Protein AF-A0A5B2Z0Z8-F1 (afdb_monomer_lite)

Radius of gyration: 16.61 Å; chains: 1; bounding box: 58×29×32 Å

Foldseek 3Di:
DDPVVVVVVVVVVVVVVLVVQLVVQLVVQVVLCVVQQWKWFAFPVRDIDIDGPVQWDADPVQCWIWGCPVVDIDTHRSSGTPDMDRDDPPPDPD

pLDDT: mean 82.58, std 13.19, range [42.69, 94.69]

Sequence (94 aa):
MSTQIQIQIKNLKLCSLVLTTSIANYENIKKCLDESGEVMIILDNNESIELHKHNVKFDDASQEIIIDARTETYWIGADKVSYYWIHKEGFSKE

Structure (mmCIF, N/CA/C/O backbone):
data_AF-A0A5B2Z0Z8-F1
#
_entry.id   AF-A0A5B2Z0Z8-F1
#
loop_
_atom_site.group_PDB
_atom_site.id
_atom_site.type_symbol
_atom_site.label_atom_id
_atom_site.label_alt_id
_atom_site.label_comp_id
_atom_site.label_asym_id
_atom_site.label_entity_id
_atom_site.label_seq_id
_atom_site.pdbx_PDB_ins_code
_atom_site.Cartn_x
_atom_site.Cartn_y
_atom_site.Cartn_z
_atom_site.occupancy
_atom_site.B_iso_or_equiv
_atom_site.auth_seq_id
_atom_site.auth_comp_id
_atom_site.auth_asym_id
_atom_site.auth_atom_id
_atom_site.pdbx_PDB_model_num
ATOM 1 N N . MET A 1 1 ? -42.707 -0.506 -1.504 1.00 56.75 1 MET A N 1
ATOM 2 C CA . MET A 1 1 ? -41.459 -1.140 -1.020 1.00 56.75 1 MET A CA 1
ATOM 3 C C . MET A 1 1 ? -40.764 -0.161 -0.094 1.00 56.75 1 MET A C 1
ATOM 5 O O . MET A 1 1 ? -40.540 0.970 -0.498 1.00 56.75 1 MET A O 1
ATOM 9 N N . SER A 1 2 ? -40.547 -0.570 1.157 1.00 63.56 2 SER A N 1
ATOM 10 C CA . SER A 1 2 ? -40.116 0.291 2.265 1.00 63.56 2 SER A CA 1
ATOM 11 C C . SER A 1 2 ? -38.741 0.918 2.011 1.00 63.56 2 SER A C 1
ATOM 13 O O . SER A 1 2 ? -37.788 0.218 1.669 1.00 63.56 2 SER A O 1
ATOM 15 N N . THR A 1 3 ? -38.634 2.232 2.204 1.00 69.88 3 THR A N 1
ATOM 16 C CA . THR A 1 3 ? -37.421 3.048 2.024 1.00 69.88 3 THR A CA 1
ATOM 17 C C . THR A 1 3 ? -36.220 2.505 2.814 1.00 69.88 3 THR A C 1
ATOM 19 O O . THR A 1 3 ? -35.086 2.617 2.359 1.00 69.88 3 THR A O 1
ATOM 22 N N . GLN A 1 4 ? -36.461 1.830 3.945 1.00 74.06 4 GLN A N 1
ATOM 23 C CA . GLN A 1 4 ? -35.424 1.152 4.737 1.00 74.06 4 GLN A CA 1
ATOM 24 C C . GLN A 1 4 ? -34.714 0.021 3.981 1.00 74.06 4 GLN A C 1
ATOM 26 O O . GLN A 1 4 ? -33.497 -0.109 4.088 1.00 74.06 4 GLN A O 1
ATOM 31 N N . ILE A 1 5 ? -35.441 -0.762 3.177 1.00 74.44 5 ILE A N 1
ATOM 32 C CA . ILE A 1 5 ? -34.863 -1.880 2.414 1.00 74.44 5 ILE A CA 1
ATOM 33 C C . ILE A 1 5 ? -33.925 -1.336 1.327 1.00 74.44 5 ILE A C 1
ATOM 35 O O . ILE A 1 5 ? -32.834 -1.858 1.116 1.00 74.44 5 ILE A O 1
ATOM 39 N N . GLN A 1 6 ? -34.305 -0.231 0.680 1.00 71.44 6 GLN A N 1
ATOM 40 C CA . GLN A 1 6 ? -33.475 0.432 -0.331 1.00 71.44 6 GLN A CA 1
ATOM 41 C C . GLN A 1 6 ? -32.195 1.035 0.267 1.00 71.44 6 GLN A C 1
ATOM 43 O O . GLN A 1 6 ? -31.138 0.969 -0.359 1.00 71.44 6 GLN A O 1
ATOM 48 N N . ILE A 1 7 ? -32.265 1.592 1.481 1.00 75.81 7 ILE A N 1
ATOM 49 C CA . ILE A 1 7 ? -31.089 2.110 2.198 1.00 75.81 7 ILE A CA 1
ATOM 50 C C . ILE A 1 7 ? -30.137 0.965 2.569 1.00 75.81 7 ILE A C 1
ATOM 52 O O . ILE A 1 7 ? -28.940 1.070 2.311 1.00 75.81 7 ILE A O 1
ATOM 56 N N . GLN A 1 8 ? -30.653 -0.152 3.096 1.00 74.06 8 GLN A N 1
ATOM 57 C CA . GLN A 1 8 ? -29.815 -1.309 3.426 1.00 74.06 8 GLN A CA 1
ATOM 58 C C . GLN A 1 8 ? -29.106 -1.890 2.198 1.00 74.06 8 GLN A C 1
ATOM 60 O O . GLN A 1 8 ? -27.905 -2.139 2.259 1.00 74.06 8 GLN A O 1
ATOM 65 N N . ILE A 1 9 ? -29.806 -2.043 1.069 1.00 75.19 9 ILE A N 1
ATOM 66 C CA . ILE A 1 9 ? -29.206 -2.552 -0.176 1.00 75.19 9 ILE A CA 1
ATOM 67 C C . ILE A 1 9 ? -28.113 -1.604 -0.695 1.00 75.19 9 ILE A C 1
ATOM 69 O O . ILE A 1 9 ? -27.053 -2.063 -1.124 1.00 75.19 9 ILE A O 1
ATOM 73 N N . LYS A 1 10 ? -28.336 -0.282 -0.637 1.00 69.75 10 LYS A N 1
ATOM 74 C CA . LYS A 1 10 ? -27.320 0.711 -1.023 1.00 69.75 10 LYS A CA 1
ATOM 75 C C . LYS A 1 10 ? -26.075 0.630 -0.141 1.00 69.75 10 LYS A C 1
ATOM 77 O O . LYS A 1 10 ? -24.973 0.612 -0.681 1.00 69.75 10 LYS A O 1
ATOM 82 N N . ASN A 1 11 ? -26.245 0.525 1.177 1.00 71.19 11 ASN A N 1
ATOM 83 C CA . ASN A 1 11 ? -25.124 0.397 2.109 1.00 71.19 11 ASN A CA 1
ATOM 84 C C . ASN A 1 11 ? -24.342 -0.899 1.874 1.00 71.19 11 ASN A C 1
ATOM 86 O O . ASN A 1 11 ? -23.117 -0.864 1.832 1.00 71.19 11 ASN A O 1
ATOM 90 N N . LEU A 1 12 ? -25.030 -2.020 1.627 1.00 70.88 12 LEU A N 1
ATOM 91 C CA . LEU A 1 12 ? -24.377 -3.295 1.315 1.00 70.88 12 LEU A CA 1
ATOM 92 C C . LEU A 1 12 ? -23.516 -3.198 0.044 1.00 70.88 12 LEU A C 1
ATOM 94 O O . LEU A 1 12 ? -22.383 -3.676 0.013 1.00 70.88 12 LEU A O 1
ATOM 98 N N . LYS A 1 13 ? -24.039 -2.537 -1.000 1.00 71.38 13 LYS A N 1
ATOM 99 C CA . LYS A 1 13 ? -23.325 -2.334 -2.268 1.00 71.38 13 LYS A CA 1
ATOM 100 C C . LYS A 1 13 ? -22.131 -1.389 -2.114 1.00 71.38 13 LYS A C 1
ATOM 102 O O . LYS A 1 13 ? -21.092 -1.634 -2.718 1.00 71.38 13 LYS A O 1
ATOM 107 N N . LEU A 1 14 ? -22.268 -0.341 -1.299 1.00 69.06 14 LEU A N 1
ATOM 108 C CA . LEU A 1 14 ? -21.183 0.591 -0.996 1.00 69.06 14 LEU A CA 1
ATOM 109 C C . LEU A 1 14 ? -20.057 -0.100 -0.213 1.00 69.06 14 LEU A C 1
ATOM 111 O O . LEU A 1 14 ? -18.904 -0.004 -0.616 1.00 69.06 14 LEU A O 1
ATOM 115 N N . CYS A 1 15 ? -20.388 -0.862 0.835 1.00 62.00 15 CYS A N 1
ATOM 116 C CA . CYS A 1 15 ? -19.411 -1.644 1.597 1.00 62.00 15 CYS A CA 1
ATOM 117 C C . CYS A 1 15 ? -18.678 -2.657 0.711 1.00 62.00 15 CYS A C 1
ATOM 119 O O . CYS A 1 15 ? -17.457 -2.746 0.773 1.00 62.00 15 CYS A O 1
ATOM 121 N N . SER A 1 16 ? -19.403 -3.381 -0.150 1.00 65.25 16 SER A N 1
ATOM 122 C CA . SER A 1 16 ? -18.787 -4.327 -1.087 1.00 65.25 16 SER A CA 1
ATOM 123 C C . SER A 1 16 ? -17.814 -3.642 -2.046 1.00 65.25 16 SER A C 1
ATOM 125 O O . SER A 1 16 ? -16.757 -4.202 -2.311 1.00 65.25 16 SER A O 1
ATOM 127 N N . LEU A 1 17 ? -18.153 -2.456 -2.563 1.00 65.81 17 LEU A N 1
ATOM 128 C CA . LEU A 1 17 ? -17.286 -1.716 -3.480 1.00 65.81 17 LEU A CA 1
ATOM 129 C C . LEU A 1 17 ? -16.007 -1.237 -2.776 1.00 65.81 17 LEU A C 1
ATOM 131 O O . LEU A 1 17 ? -14.915 -1.457 -3.294 1.00 65.81 17 LEU A O 1
ATOM 135 N N . VAL A 1 18 ? -16.141 -0.659 -1.578 1.00 60.12 18 VAL A N 1
ATOM 136 C CA . VAL A 1 18 ? -15.010 -0.175 -0.765 1.00 60.12 18 VAL A CA 1
ATOM 137 C C . VAL A 1 18 ? -14.057 -1.318 -0.396 1.00 60.12 18 VAL A C 1
ATOM 139 O O . VAL A 1 18 ? -12.845 -1.171 -0.539 1.00 60.12 18 VAL A O 1
ATOM 142 N N . LEU A 1 19 ? -14.594 -2.480 -0.006 1.00 61.66 19 LEU A N 1
ATOM 143 C CA . LEU A 1 19 ? -13.797 -3.671 0.307 1.00 61.66 19 LEU A CA 1
ATOM 144 C C . LEU A 1 19 ? -13.042 -4.210 -0.916 1.00 61.66 19 LEU A C 1
ATOM 146 O O . LEU A 1 19 ? -11.903 -4.647 -0.793 1.00 61.66 19 LEU A O 1
ATOM 150 N N . THR A 1 20 ? -13.647 -4.171 -2.109 1.00 66.62 20 THR A N 1
ATOM 151 C CA . THR A 1 20 ? -12.950 -4.608 -3.330 1.00 66.62 20 THR A CA 1
ATOM 152 C C . THR A 1 20 ? -11.829 -3.657 -3.736 1.00 66.62 20 THR A C 1
ATOM 154 O O . THR A 1 20 ? -10.799 -4.113 -4.225 1.00 66.62 20 THR A O 1
ATOM 157 N N . THR A 1 21 ? -11.992 -2.349 -3.514 1.00 70.94 21 THR A N 1
ATOM 158 C CA . THR A 1 21 ? -10.950 -1.363 -3.823 1.00 70.94 21 THR A CA 1
ATOM 159 C C . THR A 1 21 ? -9.800 -1.399 -2.825 1.00 70.94 21 THR A C 1
ATOM 161 O O . THR A 1 21 ? -8.658 -1.281 -3.250 1.00 70.94 21 THR A O 1
ATOM 164 N N . SER A 1 22 ? -10.062 -1.617 -1.531 1.00 74.94 22 SER A N 1
ATOM 165 C CA . SER A 1 22 ? -8.996 -1.692 -0.523 1.00 74.94 22 SER A CA 1
ATOM 166 C C . SER A 1 22 ? -8.110 -2.922 -0.721 1.00 74.94 22 SER A C 1
ATOM 168 O O . SER A 1 22 ? -6.891 -2.791 -0.738 1.00 74.94 22 SER A O 1
ATOM 170 N N . ILE A 1 23 ? -8.705 -4.091 -0.982 1.00 79.94 23 ILE A N 1
ATOM 171 C CA . ILE A 1 23 ? -7.963 -5.318 -1.319 1.00 79.94 23 ILE A CA 1
ATOM 172 C C . ILE A 1 23 ? -7.176 -5.163 -2.623 1.00 79.94 23 ILE A C 1
ATOM 174 O O . ILE A 1 23 ? -6.015 -5.559 -2.696 1.00 79.94 23 ILE A O 1
ATOM 178 N N . ALA A 1 24 ? -7.773 -4.550 -3.650 1.00 84.06 24 ALA A N 1
ATOM 179 C CA . ALA A 1 24 ? -7.064 -4.308 -4.903 1.00 84.06 24 ALA A CA 1
ATOM 180 C C . ALA A 1 24 ? -5.886 -3.341 -4.708 1.00 84.06 24 ALA A C 1
ATOM 182 O O . ALA A 1 24 ? -4.801 -3.589 -5.228 1.00 84.06 24 ALA A O 1
ATOM 183 N N . ASN A 1 25 ? -6.074 -2.265 -3.940 1.00 86.62 25 ASN A N 1
ATOM 184 C CA . ASN A 1 25 ? -5.013 -1.311 -3.629 1.00 86.62 25 ASN A CA 1
ATOM 185 C C . ASN A 1 25 ? -3.877 -1.980 -2.853 1.00 86.62 25 ASN A C 1
ATOM 187 O O . ASN A 1 25 ? -2.720 -1.804 -3.221 1.00 86.62 25 ASN A O 1
ATOM 191 N N . TYR A 1 26 ? -4.199 -2.779 -1.834 1.00 92.25 26 TYR A N 1
ATOM 192 C CA . TYR A 1 26 ? -3.219 -3.504 -1.028 1.00 92.25 26 TYR A CA 1
ATOM 193 C C . TYR A 1 26 ? -2.297 -4.379 -1.887 1.00 92.25 26 TYR A C 1
ATOM 195 O O . TYR A 1 26 ? -1.078 -4.196 -1.889 1.00 92.25 26 TYR A O 1
ATOM 203 N N . GLU A 1 27 ? -2.886 -5.281 -2.677 1.00 92.25 27 GLU A N 1
ATOM 204 C CA . GLU A 1 27 ? -2.139 -6.203 -3.538 1.00 92.25 27 GLU A CA 1
ATOM 205 C C . GLU A 1 27 ? -1.341 -5.460 -4.615 1.00 92.25 27 GLU A C 1
ATOM 207 O O . GLU A 1 27 ? -0.192 -5.803 -4.900 1.00 92.25 27 GLU A O 1
ATOM 212 N N . ASN A 1 28 ? -1.913 -4.399 -5.192 1.00 91.06 28 ASN A N 1
ATOM 213 C CA . ASN A 1 28 ? -1.222 -3.612 -6.207 1.00 91.06 28 ASN A CA 1
ATOM 214 C C . ASN A 1 28 ? -0.028 -2.844 -5.633 1.00 91.06 28 ASN A C 1
ATOM 216 O O . ASN A 1 28 ? 1.026 -2.830 -6.262 1.00 91.06 28 ASN A O 1
ATOM 220 N N . ILE A 1 29 ? -0.160 -2.231 -4.453 1.00 92.25 29 ILE A N 1
ATOM 221 C CA . ILE A 1 29 ? 0.943 -1.518 -3.793 1.00 92.25 29 ILE A CA 1
ATOM 222 C C . ILE A 1 29 ? 2.054 -2.504 -3.428 1.00 92.25 29 ILE A C 1
ATOM 224 O O . ILE A 1 29 ? 3.221 -2.233 -3.709 1.00 92.25 29 ILE A O 1
ATOM 228 N N . LYS A 1 30 ? 1.696 -3.671 -2.876 1.00 93.62 30 LYS A N 1
ATOM 229 C CA . LYS A 1 30 ? 2.630 -4.761 -2.560 1.00 93.62 30 LYS A CA 1
ATOM 230 C C . LYS A 1 30 ? 3.406 -5.211 -3.793 1.00 93.62 30 LYS A C 1
ATOM 232 O O . LYS A 1 30 ? 4.633 -5.280 -3.755 1.00 93.62 30 LYS A O 1
ATOM 237 N N . LYS A 1 31 ? 2.704 -5.447 -4.903 1.00 92.44 31 LYS A N 1
ATOM 238 C CA . LYS A 1 31 ? 3.313 -5.823 -6.181 1.00 92.44 31 LYS A CA 1
ATOM 239 C C . LYS A 1 31 ? 4.218 -4.722 -6.733 1.00 92.44 31 LYS A C 1
ATOM 241 O O . LYS A 1 31 ? 5.348 -5.009 -7.113 1.00 92.44 31 LYS A O 1
ATOM 246 N N . CYS A 1 32 ? 3.746 -3.474 -6.761 1.00 91.19 32 CYS A N 1
ATOM 247 C CA . CYS A 1 32 ? 4.551 -2.351 -7.229 1.00 91.19 32 CYS A CA 1
ATOM 248 C C . CYS A 1 32 ? 5.832 -2.224 -6.405 1.00 91.19 32 CYS A C 1
ATOM 250 O O . CYS A 1 32 ? 6.900 -2.141 -6.994 1.00 91.19 32 CYS A O 1
ATOM 252 N N . LEU A 1 33 ? 5.752 -2.292 -5.073 1.00 91.81 33 LEU A N 1
ATOM 253 C CA . LEU A 1 33 ? 6.927 -2.193 -4.209 1.00 91.81 33 LEU A CA 1
ATOM 254 C C . LEU A 1 33 ? 7.911 -3.351 -4.419 1.00 91.81 33 LEU A C 1
ATOM 256 O O . LEU A 1 33 ? 9.123 -3.142 -4.370 1.00 91.81 33 LEU A O 1
ATOM 260 N N . ASP A 1 34 ? 7.415 -4.563 -4.672 1.00 91.19 34 ASP A N 1
ATOM 261 C CA . ASP A 1 34 ? 8.274 -5.710 -4.966 1.00 91.19 34 ASP A CA 1
ATOM 262 C C . ASP A 1 34 ? 9.027 -5.550 -6.298 1.00 91.19 34 ASP A C 1
ATOM 264 O O . ASP A 1 34 ? 10.216 -5.877 -6.361 1.00 91.19 34 ASP A O 1
ATOM 268 N N . GLU A 1 35 ? 8.358 -4.999 -7.320 1.00 89.94 35 GLU A N 1
ATOM 269 C CA . GLU A 1 35 ? 8.886 -4.798 -8.677 1.00 89.94 35 GLU A CA 1
ATOM 270 C C . GLU A 1 35 ? 9.796 -3.565 -8.810 1.00 89.94 35 GLU A C 1
ATOM 272 O O . GLU A 1 35 ? 10.840 -3.645 -9.459 1.00 89.94 35 GLU A O 1
ATOM 277 N N . SER A 1 36 ? 9.412 -2.419 -8.238 1.00 88.25 36 SER A N 1
ATOM 278 C CA . SER A 1 36 ? 10.144 -1.152 -8.378 1.00 88.25 36 SER A CA 1
ATOM 279 C C . SER A 1 36 ? 11.091 -0.846 -7.225 1.00 88.25 36 SER A C 1
ATOM 281 O O . SER A 1 36 ? 11.986 -0.024 -7.391 1.00 88.25 36 SER A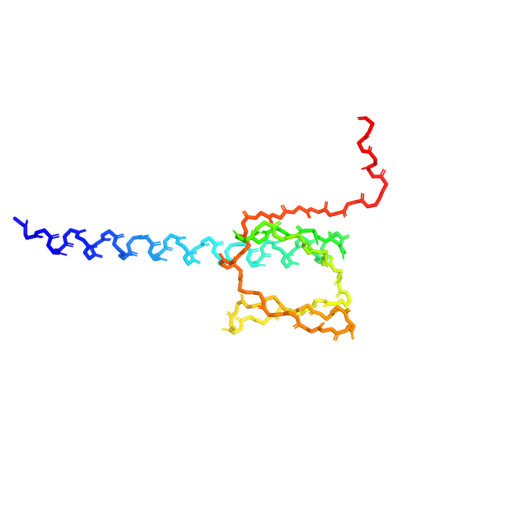 O 1
ATOM 283 N N . GLY A 1 37 ? 10.900 -1.468 -6.060 1.00 88.81 37 GLY A N 1
ATOM 284 C CA . GLY A 1 37 ? 11.651 -1.184 -4.834 1.00 88.81 37 GLY A CA 1
ATOM 285 C C . GLY A 1 37 ? 11.152 0.037 -4.055 1.00 88.81 37 GLY A C 1
ATOM 286 O O . GLY A 1 37 ? 11.332 0.072 -2.834 1.00 88.81 37 GLY A O 1
ATOM 287 N N . GLU A 1 38 ? 10.492 0.981 -4.738 1.00 90.12 38 GLU A N 1
ATOM 288 C CA . GLU A 1 38 ? 10.009 2.249 -4.178 1.00 90.12 38 GLU A CA 1
ATOM 289 C C . GLU A 1 38 ? 8.623 2.630 -4.716 1.00 90.12 38 GLU A C 1
ATOM 291 O O . GLU A 1 38 ? 8.356 2.578 -5.925 1.00 90.12 38 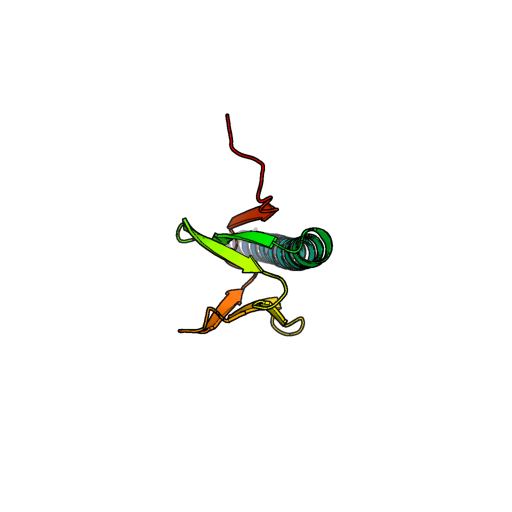GLU A O 1
ATOM 296 N N . VAL A 1 39 ? 7.726 3.023 -3.811 1.00 92.38 39 VAL A N 1
ATOM 297 C CA . VAL A 1 39 ? 6.348 3.432 -4.117 1.00 92.38 39 VAL A CA 1
ATOM 298 C C . VAL A 1 39 ? 5.975 4.616 -3.240 1.00 92.38 39 VAL A C 1
ATOM 300 O O . VAL A 1 39 ? 6.207 4.604 -2.041 1.00 92.38 39 VAL A O 1
ATOM 303 N N . MET A 1 40 ? 5.336 5.622 -3.818 1.00 92.69 40 MET A N 1
ATOM 304 C CA . MET A 1 40 ? 4.695 6.696 -3.069 1.00 92.69 40 MET A CA 1
ATOM 305 C C . MET A 1 40 ? 3.206 6.402 -2.919 1.00 92.69 40 MET A C 1
ATOM 307 O O . MET A 1 40 ? 2.545 6.026 -3.892 1.00 92.69 40 MET A O 1
ATOM 311 N N . ILE A 1 41 ? 2.668 6.623 -1.722 1.00 92.62 41 ILE A N 1
ATOM 312 C CA . ILE A 1 41 ? 1.230 6.563 -1.440 1.00 92.62 41 ILE A CA 1
ATOM 313 C C . ILE A 1 41 ? 0.724 7.935 -0.985 1.00 92.62 41 ILE A C 1
ATOM 315 O O . ILE A 1 41 ? 1.438 8.661 -0.299 1.00 92.62 41 ILE A O 1
ATOM 319 N N . ILE A 1 42 ? -0.504 8.287 -1.364 1.00 93.31 42 ILE A N 1
ATOM 320 C CA . ILE A 1 42 ? -1.259 9.430 -0.835 1.00 93.31 42 ILE A CA 1
ATOM 321 C C . ILE A 1 42 ? -2.445 8.894 -0.048 1.00 93.31 42 ILE A C 1
ATOM 323 O O . ILE A 1 42 ? -3.230 8.090 -0.560 1.00 93.31 42 ILE A O 1
ATOM 327 N N . LEU A 1 43 ? -2.582 9.371 1.182 1.00 92.25 43 LEU A N 1
ATOM 328 C CA . LEU A 1 43 ? -3.669 9.025 2.083 1.00 92.25 43 LEU A CA 1
ATOM 329 C C . LEU A 1 43 ? -4.905 9.918 1.872 1.00 92.25 43 LEU A C 1
ATOM 331 O O . LEU A 1 43 ? -4.853 10.938 1.187 1.00 92.25 43 LEU A O 1
ATOM 335 N N . ASP A 1 44 ? -6.035 9.539 2.470 1.00 91.06 44 ASP A N 1
ATOM 336 C CA . ASP A 1 44 ? -7.297 10.301 2.459 1.00 91.06 44 ASP A CA 1
ATOM 337 C C . ASP A 1 44 ? -7.205 11.694 3.112 1.00 91.06 44 ASP A C 1
ATOM 339 O O . ASP A 1 44 ? -8.029 12.568 2.834 1.00 91.06 44 ASP A O 1
ATOM 343 N N . ASN A 1 45 ? -6.176 11.930 3.926 1.00 90.75 45 ASN A N 1
ATOM 344 C CA . ASN A 1 45 ? -5.835 13.222 4.520 1.00 90.75 45 ASN A CA 1
ATOM 345 C C . ASN A 1 45 ? -4.845 14.054 3.672 1.00 90.75 45 ASN A C 1
ATOM 347 O O . ASN A 1 45 ? -4.369 15.086 4.141 1.00 90.75 45 ASN A O 1
ATOM 351 N N . ASN A 1 46 ? -4.553 13.631 2.435 1.00 89.62 46 ASN A N 1
ATOM 352 C CA . ASN A 1 46 ? -3.548 14.204 1.530 1.00 89.62 46 ASN A CA 1
ATOM 353 C C . ASN A 1 46 ? -2.087 14.114 2.011 1.00 89.62 46 ASN A C 1
ATOM 355 O O . ASN A 1 46 ? -1.212 14.724 1.391 1.00 89.62 46 ASN A O 1
ATOM 359 N N . GLU A 1 47 ? -1.782 13.354 3.063 1.00 91.25 47 GLU A N 1
ATOM 360 C CA . GLU A 1 47 ? -0.395 13.064 3.425 1.00 91.25 47 GLU A CA 1
ATOM 361 C C . GLU A 1 47 ? 0.207 12.075 2.430 1.00 91.25 47 GLU A C 1
ATOM 363 O O . GLU A 1 47 ? -0.428 11.098 2.025 1.00 91.25 47 GLU A O 1
ATOM 368 N N . SER A 1 48 ? 1.444 12.347 2.018 1.00 91.62 48 SER A N 1
ATOM 369 C CA . SER A 1 48 ? 2.198 11.484 1.119 1.00 91.62 48 SER A CA 1
ATOM 370 C C . SER A 1 48 ? 3.294 10.755 1.881 1.00 91.62 48 SER A C 1
ATOM 372 O O . SER A 1 48 ? 4.085 11.406 2.564 1.00 91.62 48 SER A O 1
ATOM 374 N N . ILE A 1 49 ? 3.379 9.436 1.724 1.00 90.94 49 ILE A N 1
ATOM 375 C CA . ILE A 1 49 ? 4.388 8.612 2.391 1.00 90.94 49 ILE A CA 1
ATOM 376 C C . ILE A 1 49 ? 5.160 7.820 1.346 1.00 90.94 49 ILE A C 1
ATOM 378 O O . ILE A 1 49 ? 4.578 7.223 0.436 1.00 90.94 49 ILE A O 1
ATOM 382 N N . GLU A 1 50 ? 6.478 7.830 1.495 1.00 91.12 50 GLU A N 1
ATOM 383 C CA . GLU A 1 50 ? 7.390 7.053 0.673 1.00 91.12 50 GLU A CA 1
ATOM 384 C C . GLU A 1 50 ? 7.612 5.668 1.281 1.00 91.12 50 GLU A C 1
ATOM 386 O O . GLU A 1 50 ? 7.989 5.517 2.447 1.00 91.12 50 GLU A O 1
ATOM 391 N N . LEU A 1 51 ? 7.355 4.645 0.475 1.00 92.00 51 LEU A N 1
ATOM 392 C CA . LEU A 1 51 ? 7.544 3.245 0.809 1.00 92.00 51 LEU A CA 1
ATOM 393 C C . LEU A 1 51 ? 8.827 2.751 0.151 1.00 92.00 51 LEU A C 1
ATOM 395 O O . LEU A 1 51 ? 8.962 2.827 -1.071 1.00 92.00 51 LEU A O 1
ATOM 399 N N . HIS A 1 52 ? 9.709 2.145 0.941 1.00 91.06 52 HIS A N 1
ATOM 400 C CA . HIS A 1 52 ? 10.858 1.395 0.452 1.00 91.06 52 HIS A CA 1
ATOM 401 C C . HIS A 1 52 ? 10.754 -0.064 0.900 1.00 91.06 52 HIS A C 1
ATOM 403 O O . HIS A 1 52 ? 10.300 -0.389 1.996 1.00 91.06 52 HIS A O 1
ATOM 409 N N . LYS A 1 53 ? 11.256 -0.990 0.085 1.00 90.12 53 LYS A N 1
ATOM 410 C CA . LYS A 1 53 ? 11.170 -2.432 0.383 1.00 90.12 53 LYS A CA 1
ATOM 411 C C . LYS A 1 53 ? 11.713 -2.842 1.764 1.00 90.12 53 LYS A C 1
ATOM 413 O O . LYS A 1 53 ? 11.286 -3.848 2.318 1.00 90.12 53 LYS A O 1
ATOM 418 N N . HIS A 1 54 ? 12.661 -2.083 2.314 1.00 90.69 54 HIS A N 1
ATOM 419 C CA . HIS A 1 54 ? 13.298 -2.381 3.597 1.00 90.69 54 HIS A CA 1
ATOM 420 C C . HIS A 1 54 ? 12.584 -1.774 4.814 1.00 90.69 54 HIS A C 1
ATOM 422 O O . HIS A 1 54 ? 12.898 -2.171 5.933 1.00 90.69 54 HIS A O 1
ATOM 428 N N . ASN A 1 55 ? 11.667 -0.820 4.618 1.00 91.44 55 ASN A N 1
ATOM 429 C CA . ASN A 1 55 ? 10.958 -0.142 5.705 1.00 91.44 55 ASN A CA 1
ATOM 430 C C . ASN A 1 55 ? 9.460 -0.482 5.757 1.00 91.44 55 ASN A C 1
ATOM 432 O O . ASN A 1 55 ? 8.763 0.008 6.640 1.00 91.44 55 ASN A O 1
ATOM 436 N N . VAL A 1 56 ? 8.971 -1.334 4.848 1.00 94.12 56 VAL A N 1
ATOM 437 C CA . VAL A 1 56 ? 7.558 -1.721 4.770 1.00 94.12 56 VAL A CA 1
ATOM 438 C C . VAL A 1 56 ? 7.350 -3.204 5.044 1.00 94.12 56 VAL A C 1
ATOM 440 O O . VAL A 1 56 ? 8.070 -4.064 4.536 1.00 94.12 56 VAL A O 1
ATOM 443 N N . LYS A 1 57 ? 6.288 -3.508 5.794 1.00 94.12 57 LYS A N 1
ATOM 444 C CA . LYS A 1 57 ? 5.729 -4.848 5.960 1.00 94.12 57 LYS A CA 1
ATOM 445 C C . LYS A 1 57 ? 4.236 -4.841 5.634 1.00 94.12 57 LYS A C 1
ATOM 447 O O . LYS A 1 57 ? 3.497 -3.965 6.062 1.00 94.12 57 LYS A O 1
ATOM 452 N N . PHE A 1 58 ? 3.802 -5.869 4.920 1.00 93.38 58 PHE A N 1
ATOM 453 C CA . PHE A 1 58 ? 2.405 -6.117 4.580 1.00 93.38 58 PHE A CA 1
ATOM 454 C C . PHE A 1 58 ? 1.831 -7.153 5.554 1.00 93.38 58 PHE A C 1
ATOM 456 O O . PHE A 1 58 ? 2.388 -8.246 5.682 1.00 93.38 58 PHE A O 1
ATOM 463 N N . ASP A 1 59 ? 0.766 -6.799 6.277 1.00 93.19 59 ASP A N 1
ATOM 464 C CA . ASP A 1 59 ? 0.010 -7.741 7.109 1.00 93.19 59 ASP A CA 1
ATOM 465 C C . ASP A 1 59 ? -1.222 -8.233 6.346 1.00 93.19 59 ASP A C 1
ATOM 467 O O . ASP A 1 59 ? -2.195 -7.500 6.176 1.00 93.19 59 ASP A O 1
ATOM 471 N N . ASP A 1 60 ? -1.158 -9.461 5.830 1.00 89.31 60 ASP A N 1
ATOM 472 C CA . ASP A 1 60 ? -2.231 -10.028 5.008 1.00 89.31 60 ASP A CA 1
ATOM 473 C C . ASP A 1 60 ? -3.501 -10.305 5.843 1.00 89.31 60 ASP A C 1
ATOM 475 O O . ASP A 1 60 ? -4.599 -10.367 5.286 1.00 89.31 60 ASP A O 1
ATOM 479 N N . ALA A 1 61 ? -3.384 -10.456 7.171 1.00 87.88 61 ALA A N 1
ATOM 480 C CA . ALA A 1 61 ? -4.520 -10.747 8.044 1.00 87.88 61 ALA A CA 1
ATOM 481 C C . ALA A 1 61 ? -5.375 -9.502 8.305 1.00 87.88 61 ALA A C 1
ATOM 483 O O . ALA A 1 61 ? -6.604 -9.592 8.288 1.00 87.88 61 ALA A O 1
ATOM 484 N N . SER A 1 62 ? -4.735 -8.352 8.532 1.00 87.50 62 SER A N 1
ATOM 485 C CA . SER A 1 62 ? -5.420 -7.070 8.744 1.00 87.50 62 SER A CA 1
ATOM 486 C C . SER A 1 62 ? -5.548 -6.220 7.476 1.00 87.50 62 SER A C 1
ATOM 488 O O . SER A 1 62 ? -6.318 -5.263 7.478 1.00 87.50 62 SER A O 1
ATOM 490 N N . GLN A 1 63 ? -4.858 -6.583 6.387 1.00 88.88 63 GLN A N 1
ATOM 491 C CA . GLN A 1 63 ? -4.742 -5.783 5.156 1.00 88.88 63 GLN A CA 1
ATOM 492 C C . GLN A 1 63 ? -4.127 -4.394 5.419 1.00 88.88 63 GLN A C 1
ATOM 494 O O . GL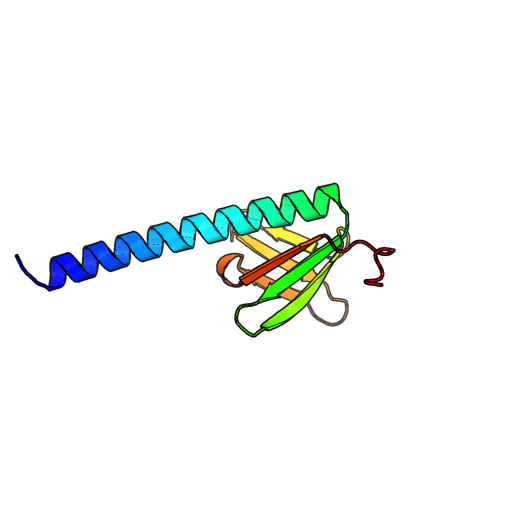N A 1 63 ? -4.470 -3.397 4.774 1.00 88.88 63 GLN A O 1
ATOM 499 N N . GLU A 1 64 ? -3.201 -4.335 6.379 1.00 92.81 64 GLU A N 1
ATOM 500 C CA . GLU A 1 64 ? -2.485 -3.122 6.769 1.00 92.81 64 GLU A CA 1
ATOM 501 C C . GLU A 1 64 ? -1.074 -3.084 6.175 1.00 92.81 64 GLU A C 1
ATOM 503 O O . GLU A 1 64 ? -0.370 -4.094 6.062 1.00 92.81 64 GLU A O 1
ATOM 508 N N . ILE A 1 65 ? -0.657 -1.874 5.817 1.00 93.75 65 ILE A N 1
ATOM 509 C CA . ILE A 1 65 ? 0.691 -1.521 5.391 1.00 93.75 65 ILE A CA 1
ATOM 510 C C . ILE A 1 65 ? 1.388 -0.910 6.607 1.00 93.75 65 ILE A C 1
ATOM 512 O O . ILE A 1 65 ? 1.003 0.157 7.087 1.00 93.75 65 ILE A O 1
ATOM 516 N N . ILE A 1 66 ? 2.393 -1.610 7.124 1.00 94.69 66 ILE A N 1
ATOM 517 C CA . ILE A 1 66 ? 3.168 -1.205 8.295 1.00 94.69 66 ILE A CA 1
ATOM 518 C C . ILE A 1 66 ? 4.464 -0.570 7.808 1.00 94.69 66 ILE A C 1
ATOM 520 O O . ILE A 1 66 ? 5.216 -1.209 7.073 1.00 94.69 66 ILE A O 1
ATOM 524 N N . ILE A 1 67 ? 4.731 0.666 8.220 1.00 93.81 67 ILE A N 1
ATOM 525 C CA . ILE A 1 67 ? 5.865 1.459 7.739 1.00 93.81 67 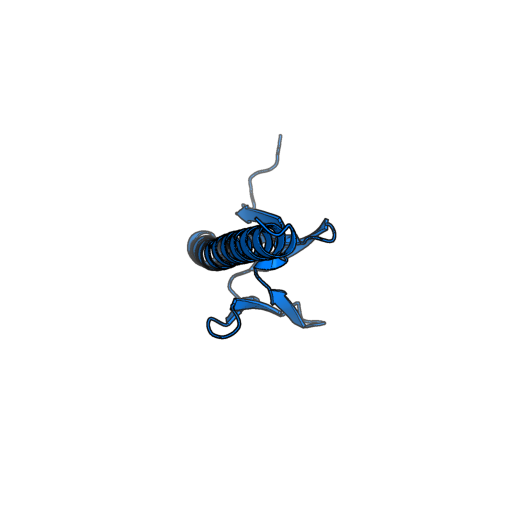ILE A CA 1
ATOM 526 C C . ILE A 1 67 ? 6.725 1.865 8.930 1.00 93.81 67 ILE A C 1
ATOM 528 O O . ILE A 1 67 ? 6.250 2.550 9.831 1.00 93.81 67 ILE A O 1
ATOM 532 N N . ASP A 1 68 ? 7.989 1.458 8.928 1.00 93.00 68 ASP A N 1
ATOM 533 C CA . ASP A 1 68 ? 8.986 1.849 9.922 1.00 93.00 68 ASP A CA 1
ATOM 534 C C . ASP A 1 68 ? 9.761 3.087 9.439 1.00 93.00 68 ASP A C 1
ATOM 536 O O . ASP A 1 68 ? 10.692 3.000 8.637 1.00 93.00 68 ASP A O 1
ATOM 540 N N . ALA A 1 69 ? 9.386 4.265 9.935 1.00 86.75 69 ALA A N 1
ATOM 541 C CA . ALA A 1 69 ? 10.036 5.530 9.600 1.00 86.75 69 ALA A CA 1
ATOM 542 C C . ALA A 1 69 ? 11.244 5.848 10.505 1.00 86.75 69 ALA A C 1
ATOM 544 O O . ALA A 1 69 ? 11.687 6.995 10.566 1.00 86.75 69 ALA A O 1
ATOM 545 N N . ARG A 1 70 ? 11.802 4.853 11.213 1.00 86.12 70 ARG A N 1
ATOM 546 C CA . ARG A 1 70 ? 12.867 4.957 12.233 1.00 86.12 70 ARG A CA 1
ATOM 547 C C . ARG A 1 70 ? 12.466 5.671 13.523 1.00 86.12 70 ARG A C 1
ATOM 549 O O . ARG A 1 70 ? 12.832 5.209 14.599 1.00 86.12 70 ARG A O 1
ATOM 556 N N . THR A 1 71 ? 11.793 6.818 13.438 1.00 87.88 71 THR A N 1
ATOM 557 C CA . THR A 1 71 ? 11.336 7.584 14.613 1.00 87.88 71 THR A CA 1
ATOM 558 C C . THR A 1 71 ? 9.991 7.100 15.128 1.00 87.88 71 THR A C 1
ATOM 560 O O . THR A 1 71 ? 9.722 7.175 16.323 1.00 87.88 71 THR A O 1
ATOM 563 N N . GLU A 1 72 ? 9.160 6.593 14.226 1.00 90.00 72 GLU A N 1
ATOM 564 C CA . GLU A 1 72 ? 7.818 6.112 14.508 1.00 90.00 72 GLU A CA 1
ATOM 565 C C . GLU A 1 72 ? 7.422 5.028 13.506 1.00 90.00 72 GLU A C 1
ATOM 567 O O . GLU A 1 72 ? 8.029 4.879 12.441 1.00 90.00 72 GLU A O 1
ATOM 572 N N . THR A 1 73 ? 6.404 4.257 13.869 1.00 92.81 73 THR A N 1
ATOM 573 C CA . THR A 1 73 ? 5.812 3.245 13.002 1.00 92.81 73 THR A CA 1
ATOM 574 C C . THR A 1 73 ? 4.407 3.691 12.630 1.00 92.81 73 THR A C 1
ATOM 576 O O . THR A 1 73 ? 3.652 4.143 13.489 1.00 92.81 73 THR A O 1
ATOM 579 N N . TYR A 1 74 ? 4.059 3.551 11.357 1.00 91.56 74 TYR A N 1
ATOM 580 C CA . TYR A 1 74 ? 2.725 3.828 10.844 1.00 91.56 74 TYR A CA 1
ATOM 581 C C . TYR A 1 74 ? 2.017 2.518 10.510 1.00 91.56 74 TYR A C 1
ATOM 583 O O . TYR A 1 74 ? 2.625 1.610 9.946 1.00 91.56 74 TYR A O 1
ATOM 591 N N . TRP A 1 75 ? 0.727 2.443 10.827 1.00 94.56 75 TRP A N 1
ATOM 592 C CA . TRP A 1 75 ? -0.161 1.345 10.446 1.00 94.56 75 TRP A CA 1
ATOM 593 C C . TRP A 1 75 ? -1.262 1.922 9.574 1.00 94.56 75 TRP A C 1
ATOM 595 O O . TRP A 1 75 ? -2.091 2.700 10.045 1.00 94.56 75 TRP A O 1
ATOM 605 N N . ILE A 1 76 ? -1.228 1.592 8.287 1.00 92.12 76 ILE A N 1
ATOM 606 C CA . ILE A 1 76 ? -2.092 2.211 7.286 1.00 92.12 76 ILE A CA 1
ATOM 607 C C . ILE A 1 76 ? -2.958 1.133 6.655 1.00 92.12 76 ILE A C 1
ATOM 609 O O . ILE A 1 76 ? -2.459 0.251 5.960 1.00 92.12 76 ILE A O 1
ATOM 613 N N . GLY A 1 77 ? -4.268 1.222 6.867 1.00 91.25 77 GLY A N 1
ATOM 614 C CA . GLY A 1 77 ? -5.225 0.400 6.133 1.00 91.25 77 GLY A CA 1
ATOM 615 C C . GLY A 1 77 ? -5.222 0.763 4.648 1.00 91.25 77 GLY A C 1
ATOM 616 O O . GLY A 1 77 ? -5.168 1.938 4.283 1.00 91.25 77 GLY A O 1
ATOM 617 N N . ALA A 1 78 ? -5.297 -0.229 3.761 1.00 86.25 78 ALA A N 1
ATOM 618 C CA . ALA A 1 78 ? -5.324 0.027 2.317 1.00 86.25 78 ALA A CA 1
ATOM 619 C C . ALA A 1 78 ? -6.561 0.822 1.849 1.00 86.25 7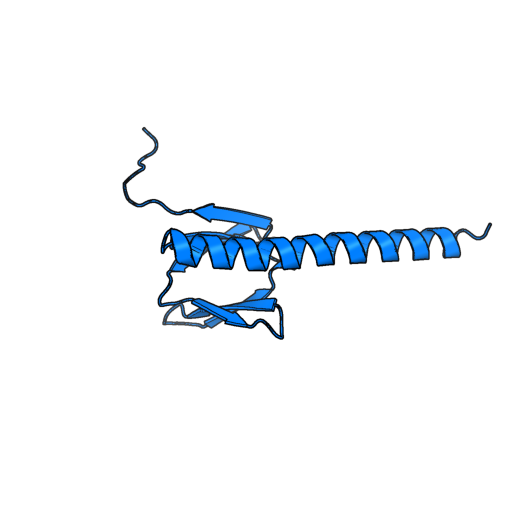8 ALA A C 1
ATOM 621 O O . ALA A 1 78 ? -6.548 1.423 0.775 1.00 86.25 78 ALA A O 1
ATOM 622 N N . ASP A 1 79 ? -7.621 0.862 2.661 1.00 86.88 79 ASP A N 1
ATOM 623 C CA . ASP A 1 79 ? -8.795 1.718 2.472 1.00 86.88 79 ASP A CA 1
ATOM 624 C C . ASP A 1 79 ? -8.493 3.214 2.663 1.00 86.88 79 ASP A C 1
ATOM 626 O O . ASP A 1 79 ? -9.239 4.056 2.167 1.00 86.88 79 ASP A O 1
ATOM 630 N N . LYS A 1 80 ? -7.392 3.545 3.349 1.00 90.38 80 LYS A N 1
ATOM 631 C CA . LYS A 1 80 ? -6.913 4.917 3.557 1.00 90.38 80 LYS A CA 1
ATOM 632 C C . LYS A 1 80 ? -6.058 5.443 2.422 1.00 90.38 80 LYS A C 1
ATOM 634 O O . LYS A 1 80 ? -5.834 6.648 2.353 1.00 90.38 80 LYS A O 1
ATOM 639 N N . VAL A 1 81 ? -5.613 4.578 1.515 1.00 90.19 81 VAL A N 1
ATOM 640 C CA . VAL A 1 81 ? -4.822 4.988 0.356 1.00 90.19 81 VAL A CA 1
ATOM 641 C C . VAL A 1 81 ? -5.750 5.499 -0.741 1.00 90.19 81 VAL A C 1
ATOM 643 O O . VAL A 1 81 ? -6.503 4.742 -1.351 1.00 90.19 81 VAL A O 1
ATOM 646 N N . SER A 1 82 ? -5.662 6.798 -1.014 1.00 89.75 82 SER A N 1
ATOM 647 C CA . SER A 1 82 ? -6.406 7.459 -2.087 1.00 89.75 82 SER A CA 1
ATOM 648 C C . SER A 1 82 ? -5.743 7.273 -3.451 1.00 89.75 82 SER A C 1
ATOM 650 O O . SER A 1 82 ? -6.430 7.142 -4.463 1.00 89.75 82 SER A O 1
ATOM 652 N N . TYR A 1 83 ? -4.407 7.271 -3.497 1.00 88.31 83 TYR A N 1
ATOM 653 C CA . TYR A 1 83 ? -3.643 7.128 -4.737 1.00 88.31 83 TYR A CA 1
ATOM 654 C C . TYR A 1 83 ? -2.238 6.572 -4.471 1.00 88.31 83 TYR A C 1
ATOM 656 O O . TYR A 1 83 ? -1.703 6.754 -3.380 1.00 88.31 83 TYR A O 1
ATOM 664 N N . TYR A 1 84 ? -1.6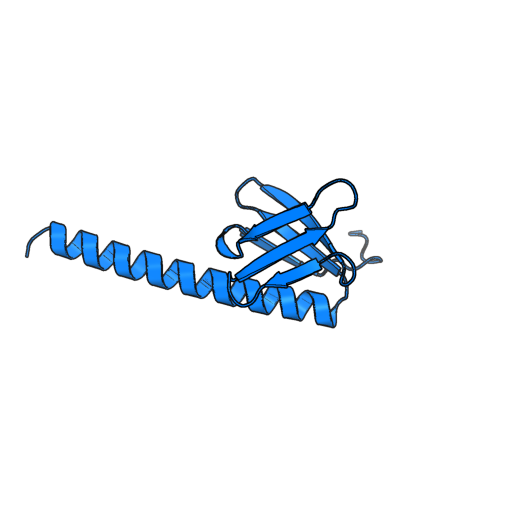22 5.922 -5.462 1.00 91.62 84 TYR A N 1
ATOM 665 C CA . TYR A 1 84 ? -0.239 5.441 -5.381 1.00 91.62 84 TYR A CA 1
ATOM 666 C C . TYR A 1 84 ? 0.467 5.518 -6.740 1.00 91.62 84 TYR A C 1
ATOM 668 O O . TYR A 1 84 ? -0.173 5.477 -7.793 1.00 91.62 84 TYR A O 1
ATOM 676 N N . TRP A 1 85 ? 1.795 5.635 -6.729 1.00 92.31 85 TRP A N 1
ATOM 677 C CA . TRP A 1 85 ? 2.628 5.578 -7.933 1.00 92.31 85 TRP A CA 1
ATOM 678 C C . TRP A 1 85 ? 4.026 5.050 -7.617 1.00 92.31 85 TRP A C 1
ATOM 680 O O . TRP A 1 85 ? 4.511 5.154 -6.495 1.00 92.31 85 TRP A O 1
ATOM 690 N N . ILE A 1 86 ? 4.691 4.492 -8.627 1.00 88.00 86 ILE A N 1
ATOM 691 C CA . ILE A 1 86 ? 6.084 4.054 -8.511 1.00 88.00 86 ILE A CA 1
ATOM 692 C C . ILE A 1 86 ? 6.980 5.293 -8.432 1.00 88.00 86 ILE A C 1
ATOM 694 O O . ILE A 1 86 ? 6.964 6.117 -9.354 1.00 88.00 86 ILE A O 1
ATOM 698 N N . HIS A 1 87 ? 7.774 5.409 -7.367 1.00 77.12 87 HIS A N 1
ATOM 699 C CA . HIS A 1 87 ? 8.838 6.404 -7.324 1.00 77.12 87 HIS A CA 1
ATOM 700 C C . HIS A 1 87 ? 9.984 5.895 -8.205 1.00 77.12 87 HIS A C 1
ATOM 702 O O . HIS A 1 87 ? 10.433 4.762 -8.062 1.00 77.12 87 HIS A O 1
ATOM 708 N N . LYS A 1 88 ? 10.400 6.687 -9.196 1.00 69.00 88 LYS A N 1
ATOM 709 C CA . LYS A 1 88 ? 11.605 6.415 -9.983 1.00 69.00 88 LYS A CA 1
ATOM 710 C C . LYS A 1 88 ? 12.588 7.544 -9.731 1.00 69.00 88 LYS A C 1
ATOM 712 O O . LYS A 1 88 ? 12.437 8.611 -10.333 1.00 69.00 88 LYS A O 1
ATOM 717 N N . GLU A 1 89 ? 13.593 7.312 -8.891 1.00 60.44 89 GLU A N 1
ATOM 718 C CA . GLU A 1 89 ? 14.764 8.188 -8.873 1.00 60.44 89 GLU A CA 1
ATOM 719 C C . GLU A 1 89 ? 15.353 8.265 -10.294 1.00 60.44 89 GLU A C 1
ATOM 721 O O . GLU A 1 89 ? 15.596 7.250 -10.952 1.00 60.44 89 GLU A O 1
ATOM 726 N N . GLY A 1 90 ? 15.518 9.488 -10.808 1.00 53.41 90 GLY A N 1
ATOM 727 C CA . GLY A 1 90 ? 16.045 9.754 -12.152 1.00 53.41 90 GLY A CA 1
ATOM 728 C C . GLY A 1 90 ? 15.019 10.180 -13.210 1.00 53.41 90 GLY A C 1
ATOM 729 O O . GLY A 1 90 ? 15.426 10.550 -14.308 1.00 53.41 90 GLY A O 1
ATOM 730 N N . PHE A 1 91 ? 13.717 10.206 -12.903 1.00 48.75 91 PHE A N 1
ATOM 731 C CA . PHE A 1 91 ? 12.727 10.938 -13.709 1.00 48.75 91 PHE A CA 1
ATOM 732 C C . PHE A 1 91 ? 12.479 12.318 -13.091 1.00 48.75 91 PHE A C 1
ATOM 734 O O . PHE A 1 91 ? 11.465 12.573 -12.442 1.00 48.75 91 PHE A O 1
ATOM 741 N N . SER A 1 92 ? 13.420 13.239 -13.298 1.00 45.38 92 SER A N 1
ATOM 742 C CA . SER A 1 92 ? 13.105 14.662 -13.211 1.00 45.38 92 SER A CA 1
ATOM 743 C C . SER A 1 92 ? 12.016 14.962 -14.240 1.00 45.38 92 SER A C 1
ATOM 745 O O . SER A 1 92 ? 12.194 14.691 -15.428 1.00 45.38 92 SER A O 1
ATOM 747 N N . LYS A 1 93 ? 10.876 15.500 -13.791 1.00 47.16 93 LYS A N 1
ATOM 748 C CA . LYS A 1 93 ? 9.999 16.263 -14.683 1.00 47.16 93 LYS A CA 1
ATOM 749 C C . LYS A 1 93 ? 10.827 17.445 -15.190 1.00 47.16 93 LYS A C 1
ATOM 751 O O . LYS A 1 93 ? 11.017 18.402 -14.443 1.00 47.16 93 LYS A O 1
ATOM 756 N N . GLU A 1 94 ? 11.376 17.321 -16.393 1.00 42.69 94 GLU A N 1
ATOM 757 C CA . GLU A 1 94 ? 11.674 18.491 -17.225 1.00 42.69 94 GLU A CA 1
ATOM 758 C C . GLU A 1 94 ? 10.369 19.201 -17.605 1.00 42.69 94 GLU A C 1
ATOM 760 O O . GLU A 1 94 ? 9.344 18.502 -17.810 1.00 42.69 94 GLU A O 1
#

Secondary structure (DSSP, 8-state):
--HHHHHHHHHHHHHHHHHHHHHHHHHHHHHHHHHHSEEEEEETTS-EEEEETTTEEEETTTTEEEEE-SS-EEEEEGGGEEEEEE--TT----